Protein AF-0000000072489908 (afdb_homodimer)

Nearest PDB structures (foldseek):
  7lt3-assembly1_H  TM=3.352E-01  e=6.820E+00  Homo sapiens
  7ojf-assembly1_D  TM=2.343E-01  e=4.178E+00  Escherichia coli BW25113
  7ojf-assembly1_D  TM=2.342E-01  e=4.650E+00  Escherichia coli BW25113

Radius of gyration: 15.72 Å; Cα contacts (8 Å, |Δi|>4): 303; chains: 2; bounding box: 32×44×35 Å

Sequence (170 aa):
MEVRIESMICLWDDKIPVMFLEFVNLLTLATSEEQLRRSVKDFAEKHELDRFFLYGFGSHHFYLHQRYTSDPEMVMRNRVLSVHFMEVRIESMICLWDDKIPVMFLEFVNLLTLATSEEQLRRSVKDFAEKHELDRFFLYGFGSHHFYLHQRYTSDPEMVMRNRVLSVHF

Organism: NCBI:txid1796646

Foldseek 3Di:
DDKFFDDDDDPPDVLCPVLVVVLNVCCVPDDDPVSNVVSNVVSCVVPVVLLFWDWDDDPFKIWIWTADNVDSVHTDPDIGIMGGD/DDKDFDDDDDPPDVLCPVLVVVLNVCCVPDDDPVSNVVSNVVSCVVPVVLLFWDWDDDPFKIWIWTADNVDSVHTDPDIGIMGGD

pLDDT: mean 96.62, std 2.75, range [83.94, 98.88]

Secondary structure (DSSP, 8-state):
-PEEE-SPPP--STTHHHHHHHHHHHHHH--SHHHHHHHHHHHHHHHTGGGTEEEEE-SSEEEEEEEPSS-TT-EEEEEEEEEE-/-PEEE-SPPP--STTHHHHHHHHHHHHHH--SHHHHHHHHHHHHHHHTGGGTEEEEE-SSEEEEEEEPSS-TT-EEEEEEEEEE-

Structure (mmCIF, N/CA/C/O backbone):
data_AF-0000000072489908-model_v1
#
loop_
_entity.id
_entity.type
_entity.pdbx_description
1 polymer 'Uncharacterized protein'
#
loop_
_atom_site.group_PDB
_atom_site.id
_atom_site.type_symbol
_atom_site.label_atom_id
_atom_site.label_alt_id
_atom_site.label_comp_id
_atom_site.label_asym_id
_atom_site.label_entity_id
_atom_site.label_seq_id
_atom_site.pdbx_PDB_ins_code
_atom_site.Cartn_x
_atom_site.Cartn_y
_atom_site.Cartn_z
_atom_site.occupancy
_atom_site.B_iso_or_equiv
_atom_site.auth_seq_id
_atom_site.auth_comp_id
_atom_site.auth_asym_id
_atom_site.auth_atom_id
_atom_site.pdbx_PDB_model_num
ATOM 1 N N . MET A 1 1 ? -11.391 -2.045 -6.602 1 83.94 1 MET A N 1
ATOM 2 C CA . MET A 1 1 ? -11.234 -2.852 -5.395 1 83.94 1 MET A CA 1
ATOM 3 C C . MET A 1 1 ? -10.18 -2.254 -4.469 1 83.94 1 MET A C 1
ATOM 5 O O . MET A 1 1 ? -9.203 -1.663 -4.938 1 83.94 1 MET A O 1
ATOM 9 N N . GLU A 1 2 ? -10.477 -2.246 -3.18 1 88.62 2 GLU A N 1
ATOM 10 C CA . GLU A 1 2 ? -9.531 -1.651 -2.234 1 88.62 2 GLU A CA 1
ATOM 11 C C . GLU A 1 2 ? -8.5 -2.672 -1.771 1 88.62 2 GLU A C 1
ATOM 13 O O . GLU A 1 2 ? -8.82 -3.846 -1.577 1 88.62 2 GLU A O 1
ATOM 18 N N . VAL A 1 3 ? -7.305 -2.184 -1.847 1 97.75 3 VAL A N 1
ATOM 19 C CA . VAL A 1 3 ? -6.195 -2.99 -1.347 1 97.75 3 VAL A CA 1
ATOM 20 C C . VAL A 1 3 ? -5.977 -2.703 0.138 1 97.75 3 VAL A C 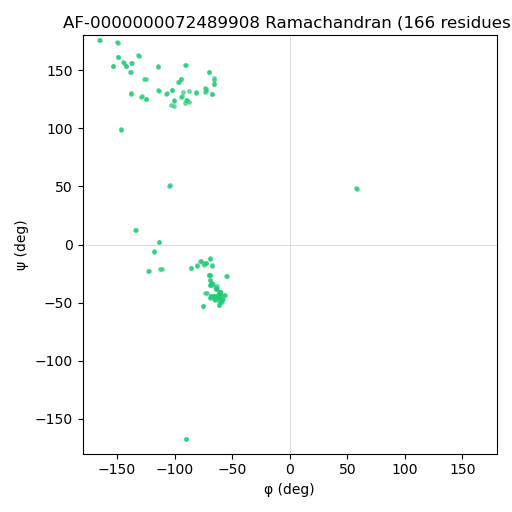1
ATOM 22 O O . VAL A 1 3 ? -5.828 -1.548 0.538 1 97.75 3 VAL A O 1
ATOM 25 N N . ARG A 1 4 ? -6.02 -3.756 0.951 1 98 4 ARG A N 1
ATOM 26 C CA . ARG A 1 4 ? -5.773 -3.617 2.383 1 98 4 ARG A CA 1
ATOM 27 C C . ARG A 1 4 ? -4.355 -4.047 2.738 1 98 4 ARG A C 1
ATOM 29 O O . ARG A 1 4 ? -3.975 -5.199 2.512 1 98 4 ARG A O 1
ATOM 36 N N . ILE A 1 5 ? -3.617 -3.125 3.266 1 98.44 5 ILE A N 1
ATOM 37 C CA . ILE A 1 5 ? -2.303 -3.465 3.801 1 98.44 5 ILE A CA 1
ATOM 38 C C . ILE A 1 5 ? -2.432 -3.854 5.273 1 98.44 5 ILE A C 1
ATOM 40 O O . ILE A 1 5 ? -2.904 -3.061 6.094 1 98.44 5 ILE A O 1
ATOM 44 N N . GLU A 1 6 ? -1.976 -5.016 5.605 1 97.38 6 GLU A N 1
ATOM 45 C CA . GLU A 1 6 ? -2.332 -5.605 6.895 1 97.38 6 GLU A CA 1
ATOM 46 C C . GLU A 1 6 ? -1.115 -5.703 7.812 1 97.38 6 GLU A C 1
ATOM 48 O O . GLU A 1 6 ? -1.259 -5.875 9.023 1 97.38 6 GLU A O 1
ATOM 53 N N . SER A 1 7 ? 0.083 -5.672 7.246 1 97.06 7 SER A N 1
ATOM 54 C CA . SER A 1 7 ? 1.331 -5.68 8 1 97.06 7 SER A CA 1
ATOM 55 C C . SER A 1 7 ? 2.436 -4.938 7.258 1 97.06 7 SER A C 1
ATOM 57 O O . SER A 1 7 ? 2.242 -4.508 6.117 1 97.06 7 SER A O 1
ATOM 59 N N . MET A 1 8 ? 3.512 -4.789 7.871 1 97.19 8 MET A N 1
ATOM 60 C CA . MET A 1 8 ? 4.625 -4.043 7.297 1 97.19 8 MET A CA 1
ATOM 61 C C . MET A 1 8 ? 5.242 -4.805 6.125 1 97.19 8 MET A C 1
ATOM 63 O O . MET A 1 8 ? 5.227 -6.035 6.102 1 97.19 8 MET A O 1
ATOM 67 N N . ILE A 1 9 ? 5.746 -4.098 5.191 1 97.88 9 ILE A N 1
ATOM 68 C CA . ILE A 1 9 ? 6.512 -4.629 4.07 1 97.88 9 ILE A CA 1
ATOM 69 C C . ILE A 1 9 ? 8.008 -4.43 4.328 1 97.88 9 ILE A C 1
ATOM 71 O O . ILE A 1 9 ? 8.453 -3.309 4.582 1 97.88 9 ILE A O 1
ATOM 75 N N . CYS A 1 10 ? 8.773 -5.465 4.305 1 97.75 10 CYS A N 1
ATOM 76 C CA . CYS A 1 10 ? 10.219 -5.371 4.496 1 97.75 10 CYS A CA 1
ATOM 77 C C . CYS A 1 10 ? 10.914 -4.977 3.199 1 97.75 10 CYS A C 1
ATOM 79 O O . CYS A 1 10 ? 10.656 -5.566 2.148 1 97.75 10 CYS A O 1
ATOM 81 N N . LEU A 1 11 ? 11.766 -4.02 3.293 1 97.62 11 LEU A N 1
ATOM 82 C CA . LEU A 1 11 ? 12.445 -3.48 2.119 1 97.62 11 LEU A CA 1
ATOM 83 C C . LEU A 1 11 ? 13.891 -3.967 2.055 1 97.62 11 LEU A C 1
ATOM 85 O O . LEU A 1 11 ? 14.805 -3.176 1.824 1 97.62 11 LEU A O 1
ATOM 89 N N . TRP A 1 12 ? 14.141 -5.191 2.164 1 96.06 12 TRP A N 1
ATOM 90 C CA . TRP A 1 12 ? 15.469 -5.789 2.264 1 96.06 12 TRP A CA 1
ATOM 91 C C . TRP A 1 12 ? 16.172 -5.781 0.911 1 96.06 12 TRP A C 1
ATOM 93 O O . TRP A 1 12 ? 17.391 -5.988 0.834 1 96.06 12 TRP A O 1
ATOM 103 N N . ASP A 1 13 ? 15.477 -5.609 -0.191 1 96.38 13 ASP A N 1
ATOM 104 C CA . ASP A 1 13 ? 16.016 -5.555 -1.545 1 96.38 13 ASP A CA 1
ATOM 105 C C . ASP A 1 13 ? 15.594 -4.27 -2.254 1 96.38 13 ASP A C 1
ATOM 107 O O . ASP A 1 13 ? 14.445 -3.846 -2.145 1 96.38 13 ASP A O 1
ATOM 111 N N . ASP A 1 14 ? 16.484 -3.717 -3.033 1 95.38 14 ASP A N 1
ATOM 112 C CA . ASP A 1 14 ? 16.266 -2.422 -3.67 1 95.38 14 ASP A CA 1
ATOM 113 C C . ASP A 1 14 ? 15.156 -2.506 -4.715 1 95.38 14 ASP A C 1
ATOM 115 O O . ASP A 1 14 ? 14.602 -1.482 -5.117 1 95.38 14 ASP A O 1
ATOM 119 N N . LYS A 1 15 ? 14.828 -3.697 -5.168 1 96 15 LYS A N 1
ATOM 120 C CA . LYS A 1 15 ? 13.82 -3.889 -6.207 1 96 15 LYS A CA 1
ATOM 121 C C . LYS A 1 15 ? 12.406 -3.822 -5.621 1 96 15 LYS A C 1
ATOM 123 O O . LYS A 1 15 ? 11.438 -3.582 -6.348 1 96 15 LYS A O 1
ATOM 128 N N . ILE A 1 16 ? 12.211 -3.967 -4.391 1 98 16 ILE A N 1
ATOM 129 C CA . ILE A 1 16 ? 10.914 -4.207 -3.77 1 98 16 ILE A CA 1
ATOM 130 C C . ILE A 1 16 ? 10.07 -2.932 -3.811 1 98 16 ILE A C 1
ATOM 132 O O . ILE A 1 16 ? 8.898 -2.965 -4.188 1 98 16 ILE A O 1
ATOM 136 N N . PRO A 1 17 ? 10.641 -1.767 -3.547 1 98.44 17 PRO A N 1
ATOM 137 C CA . PRO A 1 17 ? 9.758 -0.605 -3.438 1 98.44 17 PRO A CA 1
ATOM 138 C C . PRO A 1 17 ? 9 -0.32 -4.73 1 98.44 17 PRO A C 1
ATOM 140 O O . PRO A 1 17 ? 7.766 -0.245 -4.727 1 98.44 17 PRO A O 1
ATOM 143 N N . VAL A 1 18 ? 9.711 -0.234 -5.801 1 98.31 18 VAL A N 1
ATOM 144 C CA . VAL A 1 18 ? 9.062 0.096 -7.066 1 98.31 18 VAL A CA 1
ATOM 145 C C . VAL A 1 18 ? 8.18 -1.066 -7.516 1 98.31 18 VAL A C 1
ATOM 147 O O . VAL A 1 18 ? 7.02 -0.87 -7.875 1 98.31 18 VAL A O 1
ATOM 150 N N . MET A 1 19 ? 8.664 -2.26 -7.445 1 98.38 19 MET A N 1
ATOM 151 C CA . MET A 1 19 ? 7.902 -3.428 -7.879 1 98.38 19 MET A CA 1
ATOM 152 C C . MET A 1 19 ? 6.613 -3.566 -7.082 1 98.38 19 MET A C 1
ATOM 154 O O . MET A 1 19 ? 5.547 -3.818 -7.652 1 98.38 19 MET A O 1
ATOM 158 N N . PHE A 1 20 ? 6.73 -3.4 -5.777 1 98.81 20 PHE A N 1
ATOM 159 C CA . PHE A 1 20 ? 5.562 -3.553 -4.918 1 98.81 20 PHE A CA 1
ATOM 160 C C . PHE A 1 20 ? 4.508 -2.504 -5.242 1 98.81 20 PHE A C 1
ATOM 162 O O . PHE A 1 20 ? 3.32 -2.82 -5.348 1 98.81 20 PHE A O 1
ATOM 169 N N . LEU A 1 21 ? 4.895 -1.276 -5.395 1 98.69 21 LEU A N 1
ATOM 170 C CA . LEU A 1 21 ? 3.92 -0.217 -5.641 1 98.69 21 LEU A CA 1
ATOM 171 C C . LEU A 1 21 ? 3.291 -0.369 -7.023 1 98.69 21 LEU A C 1
ATOM 173 O O . LEU A 1 21 ? 2.109 -0.071 -7.207 1 98.69 21 LEU A O 1
ATOM 177 N N . GLU A 1 22 ? 4.043 -0.834 -7.988 1 98.5 22 GLU A N 1
ATOM 178 C CA . GLU A 1 22 ? 3.449 -1.142 -9.281 1 98.5 22 GLU A CA 1
ATOM 179 C C . GLU A 1 22 ? 2.43 -2.271 -9.172 1 98.5 22 GLU A C 1
ATOM 181 O O . GLU A 1 22 ? 1.391 -2.246 -9.828 1 98.5 22 GLU A O 1
ATOM 186 N N . PHE A 1 23 ? 2.779 -3.189 -8.336 1 98.88 23 PHE A N 1
ATOM 187 C CA . PHE A 1 23 ? 1.864 -4.305 -8.117 1 98.88 23 PHE A CA 1
ATOM 188 C C . PHE A 1 23 ? 0.588 -3.826 -7.434 1 98.88 23 PHE A C 1
ATOM 190 O O . PHE A 1 23 ? -0.515 -4.199 -7.84 1 98.88 23 PHE A O 1
ATOM 197 N N . VAL A 1 24 ? 0.744 -3.018 -6.453 1 98.69 24 VAL A N 1
ATOM 198 C CA . VAL A 1 24 ? -0.408 -2.455 -5.758 1 98.69 24 VAL A CA 1
ATOM 199 C C . VAL A 1 24 ? -1.259 -1.648 -6.734 1 98.69 24 VAL A C 1
ATOM 201 O O . VAL A 1 24 ? -2.49 -1.73 -6.711 1 98.69 24 VAL A O 1
ATOM 204 N N . ASN A 1 25 ? -0.636 -0.898 -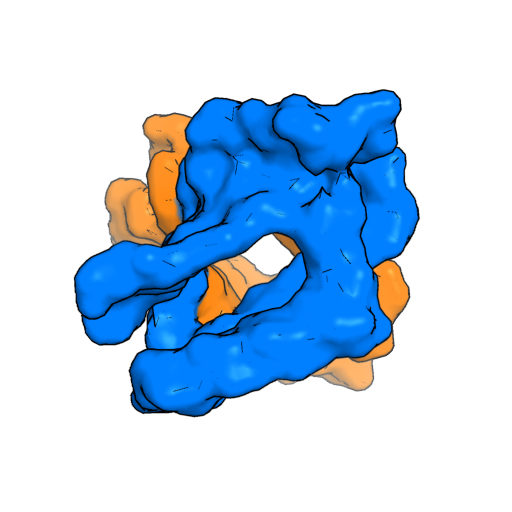7.602 1 98.19 25 ASN A N 1
ATOM 205 C CA . ASN A 1 25 ? -1.371 -0.144 -8.609 1 98.19 25 ASN A CA 1
ATOM 206 C C . ASN A 1 25 ? -2.184 -1.064 -9.523 1 98.19 25 ASN A C 1
ATOM 208 O O . ASN A 1 25 ? -3.33 -0.759 -9.852 1 98.19 25 ASN A O 1
ATOM 212 N N . LEU A 1 26 ? -1.561 -2.117 -9.867 1 98.12 26 LEU A N 1
ATOM 213 C CA . LEU A 1 26 ? -2.252 -3.102 -10.695 1 98.12 26 LEU A CA 1
ATOM 214 C C . LEU A 1 26 ? -3.479 -3.65 -9.977 1 98.12 26 LEU A C 1
ATOM 216 O O . LEU A 1 26 ? -4.547 -3.781 -10.57 1 98.12 26 LEU A O 1
ATOM 220 N N . LEU A 1 27 ? -3.322 -3.986 -8.688 1 98.31 27 LEU A N 1
ATOM 221 C CA . LEU A 1 27 ? -4.426 -4.504 -7.891 1 98.31 27 LEU A CA 1
ATOM 222 C C . LEU A 1 27 ? -5.559 -3.488 -7.805 1 98.31 27 LEU A C 1
ATOM 224 O O . LEU A 1 27 ? -6.734 -3.852 -7.906 1 98.31 27 LEU A O 1
ATOM 228 N N . THR A 1 28 ? -5.215 -2.256 -7.652 1 96.88 28 THR A N 1
ATOM 229 C CA . THR A 1 28 ? -6.199 -1.191 -7.48 1 96.88 28 THR A CA 1
ATOM 230 C C . THR A 1 28 ? -6.957 -0.943 -8.781 1 96.88 28 THR A C 1
ATOM 232 O O . THR A 1 28 ? -8.109 -0.5 -8.758 1 96.88 28 THR A O 1
ATOM 235 N N . LEU A 1 29 ? -6.383 -1.227 -9.883 1 95.44 29 LEU A N 1
ATOM 236 C CA . LEU A 1 29 ? -6.977 -0.938 -11.188 1 95.44 29 LEU A CA 1
ATOM 237 C C . LEU A 1 29 ? -7.914 -2.062 -11.617 1 95.44 29 LEU A C 1
ATOM 239 O O . LEU A 1 29 ? -8.727 -1.882 -12.531 1 95.44 29 LEU A O 1
ATOM 243 N N . ALA A 1 30 ? -7.711 -3.197 -11.008 1 95.5 30 ALA A N 1
ATOM 244 C CA . ALA A 1 30 ? -8.562 -4.328 -11.367 1 95.5 30 ALA A CA 1
ATOM 245 C C . ALA A 1 30 ? -10.016 -4.07 -10.969 1 95.5 30 ALA A C 1
ATOM 247 O O . ALA A 1 30 ? -10.281 -3.588 -9.859 1 95.5 30 ALA A O 1
ATOM 248 N N . THR A 1 31 ? -10.961 -4.438 -11.852 1 93.88 31 THR A N 1
ATOM 249 C CA . THR A 1 31 ? -12.367 -4.152 -11.602 1 93.88 31 THR A CA 1
ATOM 250 C C . THR A 1 31 ? -13.172 -5.445 -11.492 1 93.88 31 THR A C 1
ATOM 252 O O . THR A 1 31 ? -14.375 -5.418 -11.211 1 93.88 31 THR A O 1
ATOM 255 N N . SER A 1 32 ? -12.586 -6.586 -11.75 1 95.62 32 SER A N 1
ATOM 256 C CA . SER A 1 32 ? -13.211 -7.902 -11.633 1 95.62 32 SER A CA 1
ATOM 257 C C . SER A 1 32 ? -12.211 -8.945 -11.156 1 95.62 32 SER A C 1
ATOM 259 O O . SER A 1 32 ? -10.992 -8.758 -11.281 1 95.62 32 SER A O 1
ATOM 261 N N . GLU A 1 33 ? -12.742 -9.977 -10.594 1 96.75 33 GLU A N 1
ATOM 262 C CA . GLU A 1 33 ? -11.906 -11.086 -10.156 1 96.75 33 GLU A CA 1
ATOM 263 C C . GLU A 1 33 ? -11.086 -11.648 -11.32 1 96.75 33 GLU A C 1
ATOM 265 O O . GLU A 1 33 ? -9.898 -11.93 -11.164 1 96.75 33 GLU A O 1
ATOM 270 N N . GLU A 1 34 ? -11.734 -11.797 -12.477 1 96.88 34 GLU A N 1
ATOM 271 C CA . GLU A 1 34 ? -11.062 -12.352 -13.641 1 96.88 34 GLU A CA 1
ATOM 272 C C . GLU A 1 34 ? -9.883 -11.477 -14.07 1 96.88 34 GLU A C 1
ATOM 274 O O . GLU A 1 34 ? -8.789 -11.977 -14.312 1 96.88 34 GLU A O 1
ATOM 279 N N . GLN A 1 35 ? -10.102 -10.219 -14.18 1 97.31 35 GLN A N 1
ATOM 280 C CA . GLN A 1 35 ? -9.031 -9.289 -14.531 1 97.31 35 GLN A CA 1
ATOM 281 C C . GLN A 1 35 ? -7.91 -9.32 -13.492 1 97.31 35 GLN A C 1
ATOM 283 O O . GLN A 1 35 ? -6.73 -9.273 -13.844 1 97.31 35 GLN A O 1
ATOM 288 N N . LEU A 1 36 ? -8.297 -9.391 -12.219 1 97.94 36 LEU A N 1
ATOM 289 C CA . LEU A 1 36 ? -7.316 -9.438 -11.141 1 97.94 36 LEU A CA 1
ATOM 290 C C . LEU A 1 36 ? -6.406 -10.656 -11.289 1 97.94 36 LEU A C 1
ATOM 292 O O . LEU A 1 36 ? -5.18 -10.523 -11.281 1 97.94 36 LEU A O 1
ATOM 296 N N . ARG A 1 37 ? -6.969 -11.805 -11.492 1 97.75 37 ARG A N 1
ATOM 297 C CA . ARG A 1 37 ? -6.207 -13.047 -11.594 1 97.75 37 ARG A CA 1
ATOM 298 C C . ARG A 1 37 ? -5.262 -13.008 -12.789 1 97.75 37 ARG A C 1
ATOM 300 O O . ARG A 1 37 ? -4.094 -13.391 -12.672 1 97.75 37 ARG A O 1
ATOM 307 N N . ARG A 1 38 ? -5.734 -12.539 -13.898 1 97.62 38 ARG A N 1
ATOM 308 C CA . ARG A 1 38 ? -4.918 -12.445 -15.102 1 97.62 38 ARG A CA 1
ATOM 309 C C . ARG A 1 38 ? -3.77 -11.461 -14.914 1 97.62 38 ARG A C 1
ATOM 311 O O . ARG A 1 38 ? -2.623 -11.766 -15.25 1 97.62 38 ARG A O 1
ATOM 318 N N . SER A 1 39 ? -4.086 -10.305 -14.391 1 97.75 39 SER A N 1
ATOM 319 C CA . SER A 1 39 ? -3.084 -9.25 -14.211 1 97.75 39 SER A CA 1
ATOM 320 C C . SER A 1 39 ? -2.008 -9.688 -13.219 1 97.75 39 SER A C 1
ATOM 322 O O . SER A 1 39 ? -0.824 -9.398 -13.422 1 97.75 39 SER A O 1
ATOM 324 N N . VAL A 1 40 ? -2.428 -10.414 -12.164 1 98.38 40 VAL A N 1
ATOM 325 C CA . VAL A 1 40 ? -1.471 -10.883 -11.164 1 98.38 40 VAL A CA 1
ATOM 326 C C . VAL A 1 40 ? -0.533 -11.914 -11.797 1 98.38 40 VAL A C 1
ATOM 328 O O . VAL A 1 40 ? 0.685 -11.844 -11.617 1 98.38 40 VAL A O 1
ATOM 331 N N . LYS A 1 41 ? -1.077 -12.836 -12.539 1 97.94 41 LYS A N 1
ATOM 332 C CA . LYS A 1 41 ? -0.268 -13.852 -13.203 1 97.94 41 LYS A CA 1
ATOM 333 C C . LYS A 1 41 ? 0.752 -13.211 -14.141 1 97.94 41 LYS A C 1
ATOM 335 O O . LYS A 1 41 ? 1.94 -13.539 -14.086 1 97.94 41 LYS A O 1
ATOM 340 N N . ASP A 1 42 ? 0.287 -12.258 -14.938 1 98.19 42 ASP A N 1
ATOM 341 C CA . ASP A 1 42 ? 1.159 -11.578 -15.891 1 98.19 42 ASP A CA 1
ATOM 342 C C . ASP A 1 42 ? 2.266 -10.805 -15.172 1 98.19 42 ASP A C 1
ATOM 344 O O . ASP A 1 42 ? 3.424 -10.836 -15.586 1 98.19 42 ASP A O 1
ATOM 348 N N . PHE A 1 43 ? 1.888 -10.109 -14.156 1 98.69 43 PHE A N 1
ATOM 349 C CA . PHE A 1 43 ? 2.846 -9.32 -13.391 1 98.69 43 PHE A CA 1
ATOM 350 C C . PHE A 1 43 ? 3.889 -10.227 -12.742 1 98.69 43 PHE A C 1
ATOM 352 O O . PHE A 1 43 ? 5.082 -9.914 -12.75 1 98.69 43 PHE A O 1
ATOM 359 N N . ALA A 1 44 ? 3.436 -11.328 -12.141 1 97.94 44 ALA A N 1
ATOM 360 C CA . ALA A 1 44 ? 4.332 -12.242 -11.438 1 97.94 44 ALA A CA 1
ATOM 361 C C . ALA A 1 44 ? 5.379 -12.82 -12.383 1 97.94 44 ALA A C 1
ATOM 363 O O . ALA A 1 44 ? 6.559 -12.922 -12.031 1 97.94 44 ALA A O 1
ATOM 364 N N . GLU A 1 45 ? 4.988 -13.188 -13.539 1 97.5 45 GLU A N 1
ATOM 365 C CA . GLU A 1 45 ? 5.898 -13.75 -14.531 1 97.5 45 GLU A CA 1
ATOM 366 C C . GLU A 1 45 ? 6.883 -12.695 -15.039 1 97.5 45 GLU A C 1
ATOM 368 O O . GLU A 1 45 ? 8.086 -12.953 -15.125 1 97.5 45 GLU A O 1
ATOM 373 N N . LYS A 1 46 ? 6.367 -11.539 -15.312 1 97.88 46 LYS A N 1
ATOM 374 C CA . LYS A 1 46 ? 7.164 -10.477 -15.914 1 97.88 46 LYS A CA 1
ATOM 375 C C . LYS A 1 46 ? 8.195 -9.938 -14.93 1 97.88 46 LYS A C 1
ATOM 377 O O . LYS A 1 46 ? 9.305 -9.57 -15.32 1 97.88 46 LYS A O 1
ATOM 382 N N . HIS A 1 47 ? 7.801 -9.898 -13.633 1 97.69 47 HIS A N 1
ATOM 383 C CA . HIS A 1 47 ? 8.625 -9.172 -12.68 1 97.69 47 HIS A CA 1
ATOM 384 C C . HIS A 1 47 ? 9.25 -10.117 -11.656 1 97.69 47 HIS A C 1
ATOM 386 O O . HIS A 1 47 ? 9.875 -9.672 -10.695 1 97.69 47 HIS A O 1
ATOM 392 N N . GLU A 1 48 ? 9.031 -11.398 -11.758 1 95.81 48 GLU A N 1
ATOM 393 C CA . GLU A 1 48 ? 9.539 -12.406 -10.828 1 95.81 48 GLU A CA 1
ATOM 394 C C . GLU A 1 48 ? 9.07 -12.125 -9.398 1 95.81 48 GLU A C 1
ATOM 396 O O . GLU A 1 48 ? 9.875 -12.117 -8.469 1 95.81 48 GLU A O 1
ATOM 401 N N . LEU A 1 49 ? 7.789 -11.883 -9.281 1 97.25 49 LEU A N 1
ATOM 402 C CA . LEU A 1 49 ? 7.164 -11.57 -8 1 97.25 49 LEU A CA 1
ATOM 403 C C . LEU A 1 49 ? 7.461 -12.656 -6.977 1 97.25 49 LEU A C 1
ATOM 405 O O . LEU A 1 49 ? 7.629 -12.359 -5.789 1 97.25 49 LEU A O 1
ATOM 409 N N . ASP A 1 50 ? 7.699 -13.867 -7.387 1 94.81 50 ASP A N 1
ATOM 410 C CA . ASP A 1 50 ? 7.848 -15.039 -6.523 1 94.81 50 ASP A CA 1
ATOM 411 C C . ASP A 1 50 ? 9.18 -15.008 -5.781 1 94.81 50 ASP A C 1
ATOM 413 O O . ASP A 1 50 ? 9.367 -15.75 -4.809 1 94.81 50 ASP A O 1
ATOM 417 N N . ARG A 1 51 ? 10.008 -14.234 -6.211 1 95.25 51 ARG A N 1
ATOM 418 C CA . ARG A 1 51 ? 11.289 -14.109 -5.523 1 95.25 51 ARG A CA 1
ATOM 419 C C . ARG A 1 51 ? 11.117 -13.445 -4.164 1 95.25 51 ARG A C 1
ATOM 421 O O . ARG A 1 51 ? 11.875 -13.727 -3.232 1 95.25 51 ARG A O 1
ATOM 428 N N . PHE A 1 52 ? 10.086 -12.641 -4.039 1 97.69 52 PHE A N 1
ATOM 429 C CA . PHE A 1 52 ? 9.992 -11.805 -2.85 1 97.69 52 PHE A CA 1
ATOM 430 C C . PHE A 1 52 ? 8.695 -12.055 -2.1 1 97.69 52 PHE A C 1
ATOM 432 O O . PHE A 1 52 ? 8.578 -11.727 -0.918 1 97.69 52 PHE A O 1
ATOM 439 N N . PHE A 1 53 ? 7.703 -12.594 -2.883 1 98.19 53 PHE A N 1
ATOM 440 C CA . PHE A 1 53 ? 6.375 -12.719 -2.293 1 98.19 53 PHE A CA 1
ATOM 441 C C . PHE A 1 53 ? 5.734 -14.047 -2.672 1 98.19 53 PHE A C 1
ATOM 443 O O . PHE A 1 53 ? 6.008 -14.594 -3.742 1 98.19 53 PHE A O 1
ATOM 450 N N 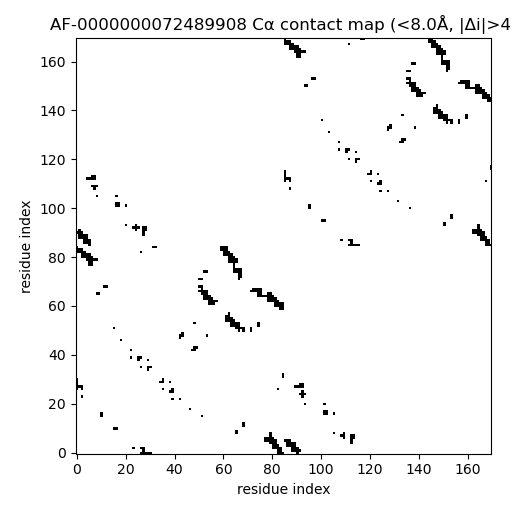. LEU A 1 54 ? 4.945 -14.508 -1.777 1 98.25 54 LEU A N 1
ATOM 451 C CA . LEU A 1 54 ? 4.004 -15.594 -2.027 1 98.25 54 LEU A CA 1
ATOM 452 C C . LEU A 1 54 ? 2.574 -15.078 -2.088 1 98.25 54 LEU A C 1
ATOM 454 O O . LEU A 1 54 ? 2.154 -14.297 -1.228 1 98.25 54 LEU A O 1
ATOM 458 N N . TYR A 1 55 ? 1.885 -15.453 -3.139 1 98.44 55 TYR A N 1
ATOM 459 C CA . TYR A 1 55 ? 0.514 -14.969 -3.258 1 98.44 55 TYR A CA 1
ATOM 460 C C . TYR A 1 55 ? -0.445 -16.109 -3.564 1 98.44 55 TYR A C 1
ATOM 462 O O . TYR A 1 55 ? -0.017 -17.203 -3.928 1 98.44 55 TYR A O 1
ATOM 470 N N . GLY A 1 56 ? -1.722 -15.805 -3.309 1 98.06 56 GLY A N 1
ATOM 471 C CA . GLY A 1 56 ? -2.756 -16.781 -3.602 1 98.06 56 GLY A CA 1
ATOM 472 C C . GLY A 1 56 ? -4.152 -16.188 -3.623 1 98.06 56 GLY A C 1
ATOM 473 O O . GLY A 1 56 ? -4.32 -14.977 -3.438 1 98.06 56 GLY A O 1
ATOM 474 N N . PHE A 1 57 ? -5.109 -17.062 -3.969 1 98 57 PHE A N 1
ATOM 475 C CA . PHE A 1 57 ? -6.516 -16.688 -4.062 1 98 57 PHE A CA 1
ATOM 476 C C . PHE A 1 57 ? -7.379 -17.594 -3.193 1 98 57 PHE A C 1
ATOM 478 O O . PHE A 1 57 ? -7.223 -18.812 -3.215 1 98 57 PHE A O 1
ATOM 485 N N . GLY A 1 58 ? -8.141 -16.984 -2.338 1 95.56 58 GLY A N 1
ATOM 486 C CA . GLY A 1 58 ? -9.242 -17.688 -1.703 1 95.56 58 GLY A CA 1
ATOM 487 C C . GLY A 1 58 ? -10.547 -17.594 -2.479 1 95.56 58 GLY A C 1
ATOM 488 O O . GLY A 1 58 ? -10.547 -17.188 -3.643 1 95.56 58 GLY A O 1
ATOM 489 N N . SER A 1 59 ? -11.609 -17.969 -1.851 1 95.5 59 SER A N 1
ATOM 490 C CA . SER A 1 59 ? -12.906 -17.938 -2.516 1 95.5 59 SER A CA 1
ATOM 491 C C . SER A 1 59 ? -13.32 -16.516 -2.865 1 95.5 59 SER A C 1
ATOM 493 O O . SER A 1 59 ? -13.891 -16.266 -3.928 1 95.5 59 SER A O 1
ATOM 495 N N . HIS A 1 60 ? -12.992 -15.562 -1.996 1 95.44 60 HIS A N 1
ATOM 496 C CA . HIS A 1 60 ? -13.492 -14.211 -2.215 1 95.44 60 HIS A CA 1
ATOM 497 C C . HIS A 1 60 ? -12.383 -13.18 -2.043 1 95.44 60 HIS A C 1
ATOM 499 O O . HIS A 1 60 ? -12.664 -11.992 -1.866 1 95.44 60 HIS A O 1
ATOM 505 N N . HIS A 1 61 ? -11.133 -13.648 -1.994 1 96.94 61 HIS A N 1
ATOM 506 C CA . HIS A 1 61 ? -10.094 -12.648 -1.762 1 96.94 61 HIS A CA 1
ATOM 507 C C . HIS A 1 61 ? -8.758 -13.094 -2.348 1 96.94 61 HIS A C 1
ATOM 509 O O . HIS A 1 61 ? -8.555 -14.289 -2.594 1 96.94 61 HIS A O 1
ATOM 515 N N . PHE A 1 62 ? -7.902 -12.141 -2.697 1 98.56 62 PHE A N 1
ATOM 516 C CA . PHE A 1 62 ? -6.48 -12.258 -2.984 1 98.56 62 PHE A CA 1
ATOM 517 C C . PHE A 1 62 ? -5.648 -11.953 -1.746 1 98.56 62 PHE A C 1
ATOM 519 O O . PHE A 1 62 ? -5.992 -11.055 -0.968 1 98.56 62 PHE A O 1
ATOM 526 N N . TYR A 1 63 ? -4.488 -12.727 -1.548 1 98.56 63 TYR A N 1
ATOM 527 C CA . TYR A 1 63 ? -3.607 -12.438 -0.422 1 98.56 63 TYR A CA 1
ATOM 528 C C . TYR A 1 63 ? -2.145 -12.508 -0.843 1 98.56 63 TYR A C 1
ATOM 530 O O . TYR A 1 63 ? -1.805 -13.18 -1.82 1 98.56 63 TYR A O 1
ATOM 538 N N . LEU A 1 64 ? -1.286 -11.828 -0.126 1 98.75 64 LEU A N 1
ATOM 539 C CA . LEU A 1 64 ? 0.145 -11.734 -0.393 1 98.75 64 LEU A CA 1
ATOM 540 C C . LEU A 1 64 ? 0.946 -11.836 0.901 1 98.75 64 LEU A C 1
ATOM 542 O O . LEU A 1 64 ? 0.635 -11.156 1.885 1 98.75 64 LEU A O 1
ATOM 546 N N . HIS A 1 65 ? 1.958 -12.688 0.974 1 98.62 65 HIS A N 1
ATOM 547 C CA . HIS A 1 65 ? 2.953 -12.805 2.035 1 98.62 65 HIS A CA 1
ATOM 548 C C . HIS A 1 65 ? 4.344 -12.453 1.525 1 98.62 65 HIS A C 1
ATOM 550 O O . HIS A 1 65 ? 4.617 -12.555 0.328 1 98.62 65 HIS A O 1
ATOM 556 N N . GLN A 1 66 ? 5.133 -12.039 2.352 1 98.38 66 GLN A N 1
ATOM 557 C CA . GLN A 1 66 ? 6.492 -11.711 1.941 1 98.38 66 GLN A CA 1
ATOM 558 C C . GLN A 1 66 ? 7.449 -12.867 2.232 1 98.38 66 GLN A C 1
ATOM 560 O O . GLN A 1 66 ? 7.379 -13.484 3.297 1 98.38 66 GLN A O 1
ATOM 565 N N . ARG A 1 67 ? 8.328 -13.117 1.353 1 97.62 67 ARG A N 1
ATOM 566 C CA . ARG A 1 67 ? 9.391 -14.094 1.537 1 97.62 67 ARG A CA 1
ATOM 567 C C . ARG A 1 67 ? 10.633 -13.445 2.137 1 97.62 67 ARG A C 1
ATOM 569 O O . ARG A 1 67 ? 10.883 -12.258 1.931 1 97.62 67 ARG A O 1
ATOM 576 N N . TYR A 1 68 ? 11.414 -14.328 2.83 1 95.38 68 TYR A N 1
ATOM 577 C CA . TYR A 1 68 ? 12.727 -13.875 3.256 1 95.38 68 TYR A CA 1
ATOM 578 C C . TYR A 1 68 ? 13.688 -13.789 2.072 1 95.38 68 TYR A C 1
ATOM 580 O O . TYR A 1 68 ? 13.727 -14.695 1.234 1 95.38 68 TYR A O 1
ATOM 588 N N . THR A 1 69 ? 14.328 -12.703 2.006 1 89.69 69 THR A N 1
ATOM 589 C CA . THR A 1 69 ? 15.266 -12.547 0.896 1 89.69 69 THR A CA 1
ATOM 590 C C . THR A 1 69 ? 16.422 -13.523 1.031 1 89.69 69 THR A C 1
ATOM 592 O O . THR A 1 69 ? 17 -13.961 0.03 1 89.69 69 THR A O 1
ATOM 595 N N . SER A 1 70 ? 16.891 -13.859 2.293 1 88.81 70 SER A N 1
ATOM 596 C CA . SER A 1 70 ? 18 -14.773 2.549 1 88.81 70 SER A CA 1
ATOM 597 C C . SER A 1 70 ? 17.625 -16.203 2.189 1 88.81 70 SER A C 1
ATOM 599 O O . SER A 1 70 ? 18.484 -17 1.798 1 88.81 70 SER A O 1
ATOM 601 N N . ASP A 1 71 ? 16.328 -16.562 2.326 1 91.88 71 ASP A N 1
ATOM 602 C CA . ASP A 1 71 ? 15.805 -17.875 1.981 1 91.88 71 ASP A CA 1
ATOM 603 C C . ASP A 1 71 ? 14.375 -17.766 1.455 1 91.88 71 ASP A C 1
ATOM 605 O O . ASP A 1 71 ? 13.414 -17.781 2.232 1 91.88 71 ASP A O 1
ATOM 609 N N . PRO A 1 72 ? 14.211 -17.781 0.183 1 86.12 72 PRO A N 1
ATOM 610 C CA . PRO A 1 72 ? 12.898 -17.531 -0.416 1 86.12 72 PRO A CA 1
ATOM 611 C C . PRO A 1 72 ? 11.898 -18.656 -0.148 1 86.12 72 PRO A C 1
ATOM 613 O O . PRO A 1 72 ? 10.695 -18.484 -0.387 1 86.12 72 PRO A O 1
ATOM 616 N N . GLU A 1 73 ? 12.328 -19.734 0.332 1 92.5 73 GLU A N 1
ATOM 617 C CA . GLU A 1 73 ? 11.398 -20.797 0.704 1 92.5 73 GLU A CA 1
ATOM 618 C C . GLU A 1 73 ? 10.719 -20.5 2.037 1 92.5 73 GLU A C 1
ATOM 620 O O . GLU A 1 73 ? 9.719 -21.125 2.387 1 92.5 73 GLU A O 1
ATOM 625 N N . MET A 1 74 ? 11.266 -19.562 2.732 1 95.19 74 MET A N 1
ATOM 626 C CA . MET A 1 74 ? 10.688 -19.141 4.004 1 95.19 74 MET A CA 1
ATOM 627 C C . MET A 1 74 ? 9.758 -17.938 3.809 1 95.19 74 MET A C 1
ATOM 629 O O . MET A 1 74 ? 10.133 -16.953 3.191 1 95.19 74 MET A O 1
ATOM 633 N N . VAL A 1 75 ? 8.562 -18.094 4.293 1 97.25 75 VAL A N 1
ATOM 634 C CA . VAL A 1 75 ? 7.504 -17.094 4.129 1 97.25 75 VAL A CA 1
ATOM 635 C C . VAL A 1 75 ? 7.145 -16.484 5.484 1 97.25 75 VAL A C 1
ATOM 637 O O . VAL A 1 75 ? 6.984 -17.219 6.469 1 97.25 75 VAL A O 1
ATOM 640 N N . MET A 1 76 ? 7.078 -15.234 5.504 1 96.75 76 MET A N 1
ATOM 641 C CA . MET A 1 76 ? 6.668 -14.562 6.73 1 96.75 76 MET A CA 1
ATOM 642 C C . MET A 1 76 ? 5.215 -14.891 7.07 1 96.75 76 MET A C 1
ATOM 644 O O . MET A 1 76 ? 4.371 -14.984 6.176 1 96.75 76 MET A O 1
ATOM 648 N N . ARG A 1 77 ? 4.957 -15.023 8.312 1 96.19 77 ARG A N 1
ATOM 649 C CA . ARG A 1 77 ? 3.668 -15.5 8.805 1 96.19 77 ARG A CA 1
ATOM 650 C C . ARG A 1 77 ? 2.564 -14.492 8.516 1 96.19 77 ARG A C 1
ATOM 652 O O . ARG A 1 77 ? 1.461 -14.867 8.109 1 96.19 77 ARG A O 1
ATOM 659 N N . ASN A 1 78 ? 2.83 -13.188 8.758 1 95.94 78 ASN A N 1
ATOM 660 C CA . ASN A 1 78 ? 1.796 -12.164 8.602 1 95.94 78 ASN A CA 1
ATOM 661 C C . ASN A 1 78 ? 1.499 -11.891 7.129 1 95.94 78 ASN A C 1
ATOM 663 O O . ASN A 1 78 ? 2.418 -11.766 6.32 1 95.94 78 ASN A O 1
ATOM 667 N N . ARG A 1 79 ? 0.21 -11.836 6.871 1 97.06 79 ARG A N 1
ATOM 668 C CA . ARG A 1 79 ? -0.229 -11.398 5.547 1 97.06 79 ARG A CA 1
ATOM 669 C C . ARG A 1 79 ? 0.098 -9.93 5.32 1 97.06 79 ARG A C 1
ATOM 671 O O . ARG A 1 79 ? -0.16 -9.086 6.188 1 97.06 79 ARG A O 1
ATOM 678 N N . VAL A 1 80 ? 0.755 -9.664 4.145 1 98.06 80 VAL A N 1
ATOM 679 C CA . VAL A 1 80 ? 1.124 -8.289 3.836 1 98.06 80 VAL A CA 1
ATOM 680 C C . VAL A 1 80 ? -0.113 -7.512 3.389 1 98.06 80 VAL A C 1
ATOM 682 O O . VAL A 1 80 ? -0.37 -6.406 3.879 1 98.06 80 VAL A O 1
ATOM 685 N N . LEU A 1 81 ? -0.84 -8.055 2.396 1 98.38 81 LEU A N 1
ATOM 686 C CA . LEU A 1 81 ? -2.01 -7.344 1.889 1 98.38 81 LEU A CA 1
ATOM 687 C C . LEU A 1 81 ? -3.066 -8.32 1.392 1 98.38 81 LEU A C 1
ATOM 689 O O . LEU A 1 81 ? -2.775 -9.5 1.182 1 98.38 81 LEU A O 1
ATOM 693 N N . SER A 1 82 ? -4.277 -7.816 1.274 1 98.06 82 SER A N 1
ATOM 694 C CA . SER A 1 82 ? -5.391 -8.57 0.708 1 98.06 82 SER A CA 1
ATOM 695 C C . SER A 1 82 ? -6.285 -7.68 -0.147 1 98.06 82 SER A C 1
ATOM 697 O O . SER A 1 82 ? -6.27 -6.453 -0.002 1 98.06 82 SER A O 1
ATOM 699 N N . VAL A 1 83 ? -6.941 -8.305 -1.093 1 97.94 83 VAL A N 1
ATOM 700 C CA . VAL A 1 83 ? -7.973 -7.695 -1.926 1 97.94 83 VAL A CA 1
ATOM 701 C C . VAL A 1 83 ? -9.234 -8.562 -1.906 1 97.94 83 VAL A C 1
ATOM 703 O O . VAL A 1 83 ? -9.172 -9.766 -2.174 1 97.94 83 VAL A O 1
ATOM 706 N N . HIS A 1 84 ? -10.344 -7.961 -1.61 1 96.38 84 HIS A N 1
ATOM 707 C CA . HIS A 1 84 ? -11.578 -8.734 -1.562 1 96.38 84 HIS A CA 1
ATOM 708 C C . HIS A 1 84 ? -12.422 -8.508 -2.814 1 96.38 84 HIS A C 1
ATOM 710 O O . HIS A 1 84 ? -12.586 -7.371 -3.258 1 96.38 84 HIS A O 1
ATOM 716 N N . PHE A 1 85 ? -12.93 -9.594 -3.43 1 94.31 85 PHE A N 1
ATOM 717 C CA . PHE A 1 85 ? -13.805 -9.523 -4.598 1 94.31 85 PHE A CA 1
ATOM 718 C C . PHE A 1 85 ? -15.023 -10.414 -4.418 1 94.31 85 PHE A C 1
ATOM 720 O O . PHE A 1 85 ? -15 -11.352 -3.617 1 94.31 85 PHE A O 1
ATOM 727 N N . MET B 1 1 ? -4.371 -1.304 12.93 1 84.12 1 MET B N 1
ATOM 728 C CA . MET B 1 1 ? -5.227 -0.583 11.992 1 84.12 1 MET B CA 1
ATOM 729 C C . MET B 1 1 ? -4.859 -0.921 10.555 1 84.12 1 MET B C 1
ATOM 731 O O . MET B 1 1 ? -3.691 -1.17 10.25 1 84.12 1 MET B O 1
ATOM 735 N N . GLU B 1 2 ? -5.844 -1.105 9.719 1 87.06 2 GLU B N 1
ATOM 736 C CA . GLU B 1 2 ? -5.586 -1.497 8.336 1 87.06 2 GLU B CA 1
ATOM 737 C C . GLU B 1 2 ? -5.488 -0.276 7.426 1 87.06 2 GLU B C 1
ATOM 739 O O . GLU B 1 2 ? -6.246 0.685 7.586 1 87.06 2 GLU B O 1
ATOM 744 N N . VAL B 1 3 ? -4.449 -0.317 6.688 1 97.69 3 VAL B N 1
ATOM 745 C CA . VAL B 1 3 ? -4.262 0.716 5.672 1 97.69 3 VAL B CA 1
ATOM 746 C C . VAL B 1 3 ? -4.965 0.306 4.383 1 97.69 3 VAL B C 1
ATOM 748 O O . VAL B 1 3 ? -4.719 -0.778 3.85 1 97.69 3 VAL B O 1
ATOM 751 N N . ARG B 1 4 ? -5.883 1.155 3.91 1 98.06 4 ARG B N 1
ATOM 752 C CA . ARG B 1 4 ? -6.594 0.896 2.662 1 98.06 4 ARG B CA 1
ATOM 753 C C . ARG B 1 4 ? -6.043 1.755 1.528 1 98.06 4 ARG B C 1
ATOM 755 O O . ARG B 1 4 ? -6.047 2.984 1.616 1 98.06 4 ARG B O 1
ATOM 762 N N . ILE B 1 5 ? -5.574 1.102 0.532 1 98.44 5 ILE B N 1
ATOM 763 C CA . ILE B 1 5 ? -5.184 1.811 -0.682 1 98.44 5 ILE B CA 1
ATOM 764 C C . ILE B 1 5 ? -6.367 1.882 -1.642 1 98.44 5 ILE B C 1
ATOM 766 O O . ILE B 1 5 ? -6.898 0.85 -2.061 1 98.44 5 ILE B O 1
ATOM 770 N N . GLU B 1 6 ? -6.754 3.066 -2.01 1 97.62 6 GLU B N 1
ATOM 771 C CA . GLU B 1 6 ? -8.055 3.275 -2.643 1 97.62 6 GLU B CA 1
ATOM 772 C C . GLU B 1 6 ? -7.898 3.66 -4.109 1 97.62 6 GLU B C 1
ATOM 774 O O . GLU B 1 6 ? -8.852 3.58 -4.883 1 97.62 6 GLU B O 1
ATOM 779 N N . SER B 1 7 ? -6.734 4.156 -4.5 1 97.31 7 SER B N 1
ATOM 780 C CA . SER B 1 7 ? -6.418 4.504 -5.879 1 97.31 7 SER B CA 1
ATOM 781 C C . SER B 1 7 ? -4.934 4.328 -6.172 1 97.31 7 SER B C 1
ATOM 783 O O . SER B 1 7 ? -4.148 4.035 -5.266 1 97.31 7 SER B O 1
ATOM 785 N N . MET B 1 8 ? -4.586 4.484 -7.352 1 97.38 8 MET B N 1
ATOM 786 C CA . MET B 1 8 ? -3.201 4.285 -7.777 1 97.38 8 MET B CA 1
ATOM 787 C C . MET B 1 8 ? -2.299 5.383 -7.227 1 97.38 8 MET B C 1
ATOM 789 O O . MET B 1 8 ? -2.74 6.516 -7.027 1 97.38 8 MET B O 1
ATOM 793 N N . ILE B 1 9 ? -1.089 5.051 -6.965 1 97.94 9 ILE B N 1
ATOM 794 C CA . ILE B 1 9 ? -0.037 5.988 -6.582 1 97.94 9 ILE B CA 1
ATOM 795 C C . ILE B 1 9 ? 0.847 6.293 -7.789 1 97.94 9 ILE B C 1
ATOM 797 O O . ILE B 1 9 ? 1.355 5.379 -8.438 1 97.94 9 ILE B O 1
ATOM 801 N N . CYS B 1 10 ? 1 7.535 -8.133 1 97.75 10 CYS B N 1
ATOM 802 C CA . CYS B 1 10 ? 1.864 7.934 -9.242 1 97.75 10 CYS B CA 1
ATOM 803 C C . CYS B 1 10 ? 3.32 8 -8.797 1 97.75 10 CYS B C 1
ATOM 805 O O . CYS B 1 10 ? 3.633 8.609 -7.77 1 97.75 10 CYS B O 1
ATOM 807 N N . LEU B 1 11 ? 4.156 7.391 -9.547 1 97.69 11 LEU B N 1
ATOM 808 C CA . LEU B 1 11 ? 5.57 7.309 -9.203 1 97.69 11 LEU B CA 1
ATOM 809 C C . LEU B 1 11 ? 6.398 8.273 -10.047 1 97.69 11 LEU B C 1
ATOM 811 O O . LEU B 1 11 ? 7.438 7.898 -10.586 1 97.69 11 LEU B O 1
ATOM 815 N N . TRP B 1 12 ? 6.055 9.5 -10.125 1 96.12 12 TRP B N 1
ATOM 816 C CA . TRP B 1 12 ? 6.648 10.508 -10.992 1 96.12 12 TRP B CA 1
ATOM 817 C C . TRP B 1 12 ? 8.008 10.953 -10.469 1 96.12 12 TRP B C 1
ATOM 819 O O . TRP B 1 12 ? 8.781 11.586 -11.188 1 96.12 12 TRP B O 1
ATOM 829 N N . ASP B 1 13 ? 8.359 10.688 -9.227 1 96.38 13 ASP B N 1
ATOM 830 C CA . ASP B 1 13 ? 9.633 11.031 -8.602 1 96.38 13 ASP B CA 1
ATOM 831 C C . ASP B 1 13 ? 10.289 9.797 -7.977 1 96.38 13 ASP B C 1
ATOM 833 O O . ASP B 1 13 ? 9.609 8.984 -7.344 1 96.38 13 ASP B O 1
ATOM 837 N N . ASP B 1 14 ? 11.578 9.727 -8.078 1 95.5 14 ASP B N 1
ATOM 838 C CA . ASP B 1 14 ? 12.32 8.555 -7.641 1 95.5 14 ASP B CA 1
ATOM 839 C C . ASP B 1 14 ? 12.258 8.391 -6.125 1 95.5 14 ASP B C 1
ATOM 841 O O . ASP B 1 14 ? 12.516 7.309 -5.598 1 95.5 14 ASP B O 1
ATOM 845 N N . LYS B 1 15 ? 11.906 9.438 -5.41 1 96.06 15 LYS B N 1
ATOM 846 C CA . LYS B 1 15 ? 11.859 9.414 -3.951 1 96.06 15 LYS B CA 1
ATOM 847 C C . LYS B 1 15 ? 10.57 8.766 -3.455 1 96.06 15 LYS B C 1
ATOM 849 O O . LYS B 1 15 ? 10.5 8.312 -2.311 1 96.06 15 LYS B O 1
ATOM 854 N N . ILE B 1 16 ? 9.57 8.633 -4.199 1 98 16 ILE B N 1
ATOM 855 C CA . ILE B 1 16 ? 8.219 8.305 -3.764 1 98 16 ILE B CA 1
ATOM 856 C C . ILE B 1 16 ? 8.156 6.828 -3.361 1 98 16 ILE B C 1
ATOM 858 O O . ILE B 1 16 ? 7.621 6.492 -2.303 1 98 16 ILE B O 1
ATOM 862 N N . PRO B 1 17 ? 8.773 5.93 -4.098 1 98.44 17 PRO B N 1
ATOM 863 C CA . PRO B 1 17 ? 8.539 4.527 -3.76 1 98.44 17 PRO B CA 1
ATOM 864 C C . PRO B 1 17 ? 8.992 4.176 -2.348 1 98.44 17 PRO B C 1
ATOM 866 O O . PRO B 1 17 ? 8.203 3.664 -1.547 1 98.44 17 PRO B O 1
ATOM 869 N N . VAL B 1 18 ? 10.203 4.496 -2.035 1 98.31 18 VAL B N 1
ATOM 870 C CA . VAL B 1 18 ? 10.734 4.137 -0.723 1 98.31 18 VAL B CA 1
ATOM 871 C C . VAL B 1 18 ? 10.031 4.961 0.357 1 98.31 18 VAL B C 1
ATOM 873 O O . VAL B 1 18 ? 9.578 4.414 1.362 1 98.31 18 VAL B O 1
ATOM 876 N N . MET B 1 19 ? 9.883 6.227 0.153 1 98.44 19 MET B N 1
ATOM 877 C CA . MET B 1 19 ? 9.25 7.094 1.144 1 98.44 19 MET B CA 1
ATOM 878 C C . MET B 1 19 ? 7.824 6.645 1.43 1 98.44 19 MET B C 1
ATOM 880 O O . MET B 1 19 ? 7.41 6.574 2.588 1 98.44 19 MET B O 1
ATOM 884 N N . PHE B 1 20 ? 7.09 6.352 0.365 1 98.81 20 PHE B N 1
ATOM 885 C CA . PHE B 1 20 ? 5.695 5.953 0.523 1 98.81 20 PHE B CA 1
ATOM 886 C C . PHE B 1 20 ? 5.59 4.648 1.306 1 98.81 20 PHE B C 1
ATOM 888 O O . PHE B 1 20 ? 4.762 4.527 2.209 1 98.81 20 PHE B O 1
ATOM 895 N N . LEU B 1 21 ? 6.387 3.682 0.99 1 98.69 21 LEU B N 1
ATOM 896 C CA . LEU B 1 21 ? 6.293 2.393 1.665 1 98.69 21 LEU B CA 1
ATOM 897 C C . LEU B 1 21 ? 6.734 2.506 3.119 1 98.69 21 LEU B C 1
ATOM 899 O O . LEU B 1 21 ? 6.18 1.834 3.994 1 98.69 21 LEU B O 1
ATOM 903 N N . GLU B 1 22 ? 7.707 3.338 3.396 1 98.44 22 GLU B N 1
ATOM 904 C CA . GLU B 1 22 ? 8.062 3.5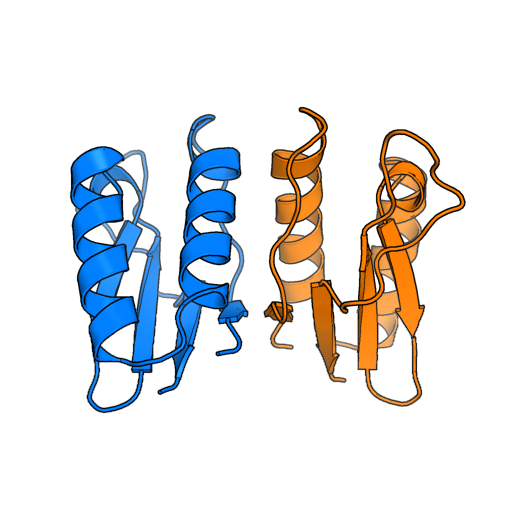96 4.789 1 98.44 22 GLU B CA 1
ATOM 905 C C . GLU B 1 22 ? 6.906 4.254 5.539 1 98.44 22 GLU B C 1
ATOM 907 O O . GLU B 1 22 ? 6.668 3.953 6.711 1 98.44 22 GLU B O 1
ATOM 912 N N . PHE B 1 23 ? 6.258 5.109 4.832 1 98.88 23 PHE B N 1
ATOM 913 C CA . PHE B 1 23 ? 5.105 5.777 5.43 1 98.88 23 PHE B CA 1
ATOM 914 C C . PHE B 1 23 ? 3.986 4.781 5.703 1 98.8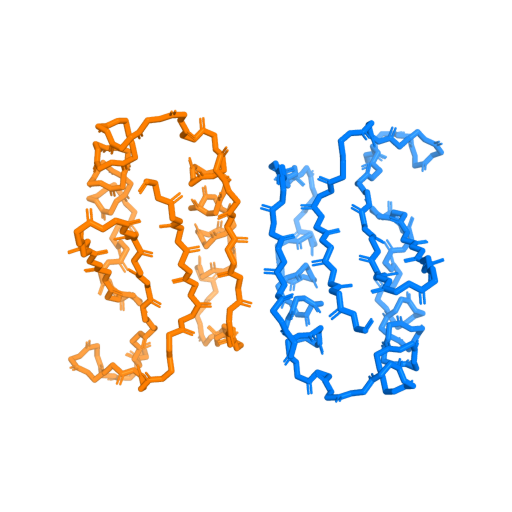8 23 PHE B C 1
ATOM 916 O O . PHE B 1 23 ? 3.395 4.789 6.785 1 98.88 23 PHE B O 1
ATOM 923 N N . VAL B 1 24 ? 3.736 3.947 4.758 1 98.62 24 VAL B N 1
ATOM 924 C CA . VAL B 1 24 ? 2.719 2.916 4.926 1 98.62 24 VAL B CA 1
ATOM 925 C C . VAL B 1 24 ? 3.092 2.008 6.094 1 98.62 24 VAL B C 1
ATOM 927 O O . VAL B 1 24 ? 2.234 1.644 6.906 1 98.62 24 VAL B O 1
ATOM 930 N N . ASN B 1 25 ? 4.34 1.673 6.223 1 98.19 25 ASN B N 1
ATOM 931 C CA . ASN B 1 25 ? 4.793 0.857 7.344 1 98.19 25 ASN B CA 1
ATOM 932 C C . ASN B 1 25 ? 4.531 1.547 8.68 1 98.19 25 ASN B C 1
ATOM 934 O O . ASN B 1 25 ? 4.109 0.904 9.641 1 98.19 25 ASN B O 1
ATOM 938 N N . LEU B 1 26 ? 4.789 2.777 8.672 1 98.06 26 LEU B N 1
ATOM 939 C CA . LEU B 1 26 ? 4.531 3.557 9.875 1 98.06 26 LEU B CA 1
ATOM 940 C C . LEU B 1 26 ? 3.049 3.521 10.234 1 98.06 26 LEU B C 1
ATOM 942 O O . LEU B 1 26 ? 2.695 3.346 11.406 1 98.06 26 LEU B O 1
ATOM 946 N N . LEU B 1 27 ? 2.189 3.705 9.234 1 98.31 27 LEU B N 1
ATOM 947 C CA . LEU B 1 27 ? 0.747 3.674 9.445 1 98.31 27 LEU B CA 1
ATOM 948 C C . LEU B 1 27 ? 0.307 2.318 9.992 1 98.31 27 LEU B C 1
ATOM 950 O O . LEU B 1 27 ? -0.538 2.246 10.883 1 98.31 27 LEU B O 1
ATOM 954 N N . THR B 1 28 ? 0.876 1.286 9.477 1 96.88 28 THR B N 1
ATOM 955 C CA . THR B 1 28 ? 0.499 -0.073 9.852 1 96.88 28 THR B CA 1
ATOM 956 C C . THR B 1 28 ? 0.94 -0.383 11.273 1 96.88 28 THR B C 1
ATOM 958 O O . THR B 1 28 ? 0.32 -1.201 11.961 1 96.88 28 THR B O 1
ATOM 961 N N . LEU B 1 29 ? 1.94 0.249 11.766 1 95.38 29 LEU B N 1
ATOM 962 C CA . LEU B 1 29 ? 2.51 -0.038 13.078 1 95.38 29 LEU B CA 1
ATOM 963 C C . LEU B 1 29 ? 1.771 0.729 14.172 1 95.38 29 LEU B C 1
ATOM 965 O O . LEU B 1 29 ? 1.892 0.401 15.352 1 95.38 29 LEU B O 1
ATOM 969 N N . ALA B 1 30 ? 1.102 1.77 13.742 1 95.5 30 ALA B N 1
ATOM 970 C CA . ALA B 1 30 ? 0.371 2.561 14.734 1 95.5 30 ALA B CA 1
ATOM 971 C C . ALA B 1 30 ? -0.769 1.755 15.352 1 95.5 30 ALA B C 1
ATOM 973 O O . ALA B 1 30 ? -1.506 1.067 14.641 1 95.5 30 ALA B O 1
ATOM 974 N N . THR B 1 31 ? -0.951 1.879 16.688 1 93.88 31 THR B N 1
ATOM 975 C CA . THR B 1 31 ? -1.952 1.08 17.375 1 93.88 31 THR B CA 1
ATOM 976 C C . THR B 1 31 ? -3.016 1.975 18.016 1 93.88 31 THR B C 1
ATOM 978 O O . THR B 1 31 ? -3.986 1.481 18.594 1 93.88 31 THR B O 1
ATOM 981 N N . SER B 1 32 ? -2.865 3.277 17.984 1 95.56 32 SER B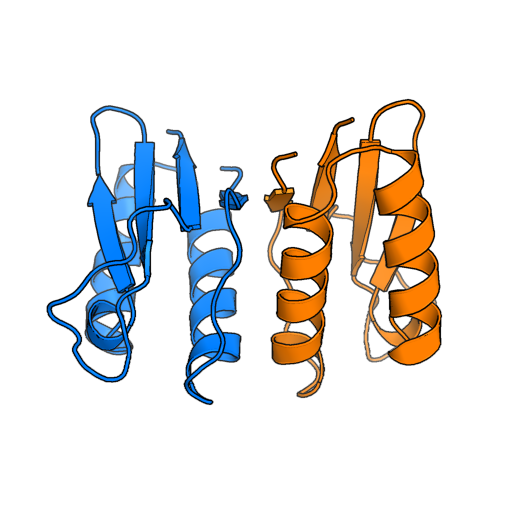 N 1
ATOM 982 C CA . SER B 1 32 ? -3.824 4.25 18.5 1 95.56 32 SER B CA 1
ATOM 983 C C . SER B 1 32 ? -3.855 5.504 17.625 1 95.56 32 SER B C 1
ATOM 985 O O . SER B 1 32 ? -2.906 5.777 16.891 1 95.56 32 SER B O 1
ATOM 987 N N . GLU B 1 33 ? -4.945 6.172 17.703 1 96.75 33 GLU B N 1
ATOM 988 C CA . GLU B 1 33 ? -5.082 7.434 16.984 1 96.75 33 GLU B CA 1
ATOM 989 C C . GLU B 1 33 ? -3.977 8.414 17.375 1 96.75 33 GLU B C 1
ATOM 991 O O . GLU B 1 33 ? -3.395 9.078 16.5 1 96.75 33 GLU B O 1
ATOM 996 N N . GLU B 1 34 ? -3.695 8.5 18.672 1 96.94 34 GLU B N 1
ATOM 997 C CA . GLU B 1 34 ? -2.676 9.422 19.172 1 96.94 34 GLU B CA 1
ATOM 998 C C . GLU B 1 34 ? -1.306 9.086 18.578 1 96.94 34 GLU B C 1
ATOM 1000 O O . GLU B 1 34 ? -0.6 9.977 18.094 1 96.94 34 GLU B O 1
ATOM 1005 N N . GLN B 1 35 ? -0.921 7.871 18.625 1 97.38 35 GLN B N 1
ATOM 1006 C CA . GLN B 1 35 ? 0.348 7.441 18.047 1 97.38 35 GLN B CA 1
ATOM 1007 C C . GLN B 1 35 ? 0.392 7.715 16.547 1 97.38 35 GLN B C 1
ATOM 1009 O O . GLN B 1 35 ? 1.419 8.148 16.031 1 97.38 35 GLN B O 1
ATOM 1014 N N . LEU B 1 36 ? -0.725 7.449 15.883 1 97.94 36 LEU B N 1
ATOM 1015 C CA . LEU B 1 36 ? -0.809 7.688 14.445 1 97.94 36 LEU B CA 1
ATOM 1016 C C . LEU B 1 36 ? -0.544 9.156 14.117 1 97.94 36 LEU B C 1
ATOM 1018 O O . LEU B 1 36 ? 0.305 9.469 13.281 1 97.94 36 LEU B O 1
ATOM 1022 N N . ARG B 1 37 ? -1.205 10.047 14.805 1 97.75 37 ARG B N 1
ATOM 1023 C CA . ARG B 1 37 ? -1.075 11.477 14.547 1 97.75 37 ARG B CA 1
ATOM 1024 C C . ARG B 1 37 ? 0.354 11.953 14.797 1 97.75 37 ARG B C 1
ATOM 1026 O O . ARG B 1 37 ? 0.913 12.695 13.992 1 97.75 37 ARG B O 1
ATOM 1033 N N . ARG B 1 38 ? 0.941 11.5 15.859 1 97.69 38 ARG B N 1
ATOM 1034 C CA . ARG B 1 38 ? 2.311 11.883 16.188 1 97.69 38 ARG B CA 1
ATOM 1035 C C . ARG B 1 38 ? 3.295 11.352 15.156 1 97.69 38 ARG B C 1
ATOM 1037 O O . ARG B 1 38 ? 4.168 12.094 14.688 1 97.69 38 ARG B O 1
ATOM 1044 N N . SER B 1 39 ? 3.162 10.102 14.812 1 97.75 39 SER B N 1
ATOM 1045 C CA . SER B 1 39 ? 4.074 9.461 13.867 1 97.75 39 SER B CA 1
ATOM 1046 C C . SER B 1 39 ? 3.977 10.102 12.484 1 97.75 39 SER B C 1
ATOM 1048 O O . SER B 1 39 ? 4.992 10.289 11.812 1 97.75 39 SER B O 1
ATOM 1050 N N . VAL B 1 40 ? 2.736 10.461 12.086 1 98.38 40 VAL B N 1
ATOM 1051 C CA . VAL B 1 40 ? 2.541 11.094 10.789 1 98.38 40 VAL B CA 1
ATOM 1052 C C . VAL B 1 40 ? 3.213 12.469 10.781 1 98.38 40 VAL B C 1
ATOM 1054 O O . VAL B 1 40 ? 3.924 12.812 9.828 1 98.38 40 VAL B O 1
ATOM 1057 N N . LYS B 1 41 ? 3.008 13.25 11.812 1 98 41 LYS B N 1
ATOM 1058 C CA . LYS B 1 41 ? 3.619 14.57 11.914 1 98 41 LYS B CA 1
ATOM 1059 C C . LYS B 1 41 ? 5.141 14.477 11.844 1 98 41 LYS B C 1
ATOM 1061 O O . LYS B 1 41 ? 5.773 15.195 11.062 1 98 41 LYS B O 1
ATOM 1066 N N . ASP B 1 42 ? 5.707 13.547 12.609 1 98.25 42 ASP B N 1
ATOM 1067 C CA . ASP B 1 42 ? 7.156 13.375 12.633 1 98.25 42 ASP B CA 1
ATOM 1068 C C . ASP B 1 42 ? 7.684 12.953 11.266 1 98.25 42 ASP B C 1
ATOM 1070 O O . ASP B 1 42 ? 8.719 13.461 10.812 1 98.25 42 ASP B O 1
ATOM 1074 N N . PHE B 1 43 ? 7.016 12.031 10.664 1 98.69 43 PHE B N 1
ATOM 1075 C CA . PHE B 1 43 ? 7.422 11.531 9.352 1 98.69 43 PHE B CA 1
ATOM 1076 C C . PHE B 1 43 ? 7.359 12.641 8.312 1 98.69 43 PHE B C 1
ATOM 1078 O O . PHE B 1 43 ? 8.266 12.789 7.492 1 98.69 43 PHE B O 1
ATOM 1085 N N . ALA B 1 44 ? 6.273 13.406 8.336 1 98 44 ALA B N 1
ATOM 1086 C CA . ALA B 1 44 ? 6.066 14.469 7.355 1 98 44 ALA B CA 1
ATOM 1087 C C . ALA B 1 44 ? 7.176 15.516 7.441 1 98 44 ALA B C 1
ATOM 1089 O O . ALA B 1 44 ? 7.684 15.977 6.418 1 98 44 ALA B O 1
ATOM 1090 N N . GLU B 1 45 ? 7.543 15.883 8.609 1 97.56 45 GLU B N 1
ATOM 1091 C CA . GLU B 1 45 ? 8.602 16.875 8.812 1 97.56 45 GLU B CA 1
ATOM 1092 C C . GLU B 1 45 ? 9.953 16.312 8.383 1 97.56 45 GLU B C 1
ATOM 1094 O O . GLU B 1 45 ? 10.719 17 7.688 1 97.56 45 GLU B O 1
ATOM 1099 N N . LYS B 1 46 ? 10.219 15.109 8.758 1 97.81 46 LYS B N 1
ATOM 1100 C CA . LYS B 1 46 ? 11.523 14.492 8.523 1 97.81 46 LYS B CA 1
ATOM 1101 C C . LYS B 1 46 ? 11.742 14.219 7.039 1 97.81 46 LYS B C 1
ATOM 1103 O O . LYS B 1 46 ? 12.867 14.344 6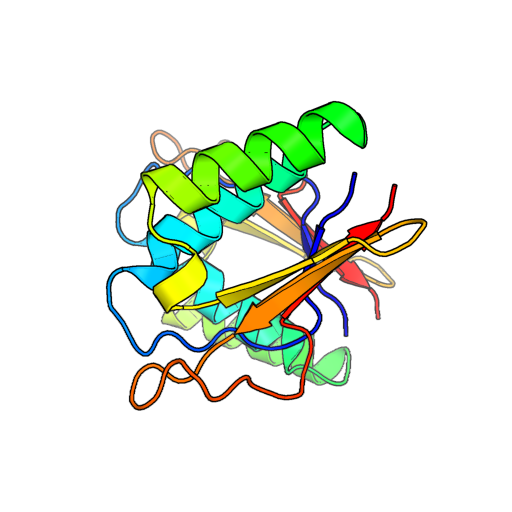.539 1 97.81 46 LYS B O 1
ATOM 1108 N N . HIS B 1 47 ? 10.633 13.859 6.352 1 97.69 47 HIS B N 1
ATOM 1109 C CA . HIS B 1 47 ? 10.812 13.352 4.996 1 97.69 47 HIS B CA 1
ATOM 1110 C C . HIS B 1 47 ? 10.211 14.305 3.971 1 97.69 47 HIS B C 1
ATOM 1112 O O . HIS B 1 47 ? 10.133 13.977 2.783 1 97.69 47 HIS B O 1
ATOM 1118 N N . GLU B 1 48 ? 9.664 15.43 4.363 1 95.88 48 GLU B N 1
ATOM 1119 C CA . GLU B 1 48 ? 9.023 16.406 3.486 1 95.88 48 GLU B CA 1
ATOM 1120 C C . GLU B 1 48 ? 7.879 15.781 2.703 1 95.88 48 GLU B C 1
ATOM 1122 O O . GLU B 1 48 ? 7.793 15.93 1.483 1 95.88 48 GLU B O 1
ATOM 1127 N N . LEU B 1 49 ? 7.051 15.07 3.438 1 97.31 49 LEU B N 1
ATOM 1128 C CA . LEU B 1 49 ? 5.902 14.367 2.865 1 97.31 49 LEU B CA 1
ATOM 1129 C C . LEU B 1 49 ? 5.027 15.328 2.064 1 97.31 49 LEU B C 1
ATOM 1131 O O . LEU B 1 49 ? 4.461 14.953 1.04 1 97.31 49 LEU B O 1
ATOM 1135 N N . ASP B 1 50 ? 5.02 16.594 2.395 1 94.94 50 ASP B N 1
ATOM 1136 C CA . ASP B 1 50 ? 4.129 17.594 1.828 1 94.94 50 ASP B CA 1
ATOM 1137 C C . ASP B 1 50 ? 4.527 17.938 0.395 1 94.94 50 ASP B C 1
ATOM 1139 O O . ASP B 1 50 ? 3.746 18.547 -0.344 1 94.94 50 ASP B O 1
ATOM 1143 N N . ARG B 1 51 ? 5.629 17.594 0.05 1 95.25 51 ARG B N 1
ATOM 1144 C CA . ARG B 1 51 ? 6.066 17.844 -1.319 1 95.25 51 ARG B CA 1
ATOM 1145 C C . ARG B 1 51 ? 5.297 16.969 -2.307 1 95.25 51 ARG B C 1
ATOM 1147 O O . ARG B 1 51 ? 5.09 17.359 -3.457 1 95.25 51 ARG B O 1
ATOM 1154 N N . PHE B 1 52 ? 4.828 15.836 -1.841 1 97.69 52 PHE B N 1
ATOM 1155 C CA . PHE B 1 52 ? 4.285 14.859 -2.775 1 97.69 52 PHE B CA 1
ATOM 1156 C C . PHE B 1 52 ? 2.84 14.523 -2.43 1 97.69 52 PHE B C 1
ATOM 1158 O O . PHE B 1 52 ? 2.1 14 -3.27 1 97.69 52 PHE B O 1
ATOM 1165 N N . PHE B 1 53 ? 2.508 14.766 -1.116 1 98.25 53 PHE B N 1
ATOM 1166 C CA . PHE B 1 53 ? 1.198 14.32 -0.656 1 98.25 53 PHE B CA 1
ATOM 1167 C C . PHE B 1 53 ? 0.546 15.375 0.233 1 98.25 53 PHE B C 1
ATOM 1169 O O . PHE B 1 53 ? 1.238 16.125 0.922 1 98.25 53 PHE B O 1
ATOM 1176 N N . LEU B 1 54 ? -0.723 15.398 0.154 1 98.25 54 LEU B N 1
ATOM 1177 C CA . LEU B 1 54 ? -1.569 16.094 1.114 1 98.25 54 LEU B CA 1
ATOM 1178 C C . LEU B 1 54 ? -2.281 15.109 2.031 1 98.25 54 LEU B C 1
ATOM 1180 O O . LEU B 1 54 ? -2.842 14.117 1.563 1 98.25 54 LEU B O 1
ATOM 1184 N N . TYR B 1 55 ? -2.199 15.359 3.309 1 98.44 55 TYR B N 1
ATOM 1185 C CA . TYR B 1 55 ? -2.85 14.438 4.23 1 98.44 55 TYR B CA 1
ATOM 1186 C C . TYR B 1 55 ? -3.686 15.195 5.258 1 98.44 55 TYR B C 1
ATOM 1188 O O . TYR B 1 55 ? -3.555 16.422 5.398 1 98.44 55 TYR B O 1
ATOM 1196 N N . GLY B 1 56 ? -4.566 14.43 5.883 1 98.06 56 GLY B N 1
ATOM 1197 C CA . GLY B 1 56 ? -5.402 15 6.926 1 98.06 56 GLY B CA 1
ATOM 1198 C C . GLY B 1 56 ? -6.098 13.953 7.777 1 98.06 56 GLY B C 1
ATOM 1199 O O . GLY B 1 56 ? -5.906 12.758 7.574 1 98.06 56 GLY B O 1
ATOM 1200 N N . PHE B 1 57 ? -6.812 14.469 8.797 1 98 57 PHE B N 1
ATOM 1201 C CA . PHE B 1 57 ? -7.547 13.625 9.742 1 98 57 PHE B CA 1
ATOM 1202 C C . PHE B 1 57 ? -9.016 14.031 9.797 1 98 57 PHE B C 1
ATOM 1204 O O . PHE B 1 57 ? -9.328 15.219 9.891 1 98 57 PHE B O 1
ATOM 1211 N N . GLY B 1 58 ? -9.867 13.086 9.57 1 95.62 58 GLY B N 1
ATOM 1212 C CA . GLY B 1 58 ? -11.266 13.258 9.922 1 95.62 58 GLY B CA 1
ATOM 1213 C C . GLY B 1 58 ? -11.586 12.805 11.328 1 95.62 58 GLY B C 1
ATOM 1214 O O . GLY B 1 58 ? -10.68 12.609 12.141 1 95.62 58 GLY B O 1
ATOM 1215 N N . SER B 1 59 ? -12.844 12.695 11.633 1 95.56 59 SER B N 1
ATOM 1216 C CA . SER B 1 59 ? -13.258 12.297 12.977 1 95.56 59 SER B CA 1
ATOM 1217 C C . SER B 1 59 ? -12.789 10.891 13.305 1 95.56 59 SER B C 1
ATOM 1219 O O . SER B 1 59 ? -12.398 10.609 14.438 1 95.56 59 SER B O 1
ATOM 1221 N N . HIS B 1 60 ? -12.781 10 12.297 1 95.5 60 HIS B N 1
ATOM 1222 C CA . HIS B 1 60 ? -12.492 8.609 12.602 1 95.5 60 HIS B CA 1
ATOM 1223 C C . HIS B 1 60 ? -11.5 8.016 11.609 1 95.5 60 HIS B C 1
ATOM 1225 O O . HIS B 1 60 ? -11.375 6.797 11.5 1 95.5 60 HIS B O 1
ATOM 1231 N N . HIS B 1 61 ? -10.875 8.891 10.82 1 96.94 61 HIS B N 1
ATOM 1232 C CA . HIS B 1 61 ? -9.977 8.305 9.828 1 96.94 61 HIS B CA 1
ATOM 1233 C C . HIS B 1 61 ? -8.875 9.281 9.438 1 96.94 61 HIS B C 1
ATOM 1235 O O . HIS B 1 61 ? -9.008 10.492 9.641 1 96.94 61 HIS B O 1
ATOM 1241 N N . PHE B 1 62 ? -7.727 8.75 9 1 98.56 62 PHE B N 1
ATOM 1242 C CA . PHE B 1 62 ? -6.641 9.414 8.289 1 98.56 62 PHE B CA 1
ATOM 1243 C C . PHE B 1 62 ? -6.801 9.242 6.781 1 98.56 62 PHE B C 1
ATOM 1245 O O . PHE B 1 62 ? -7.215 8.18 6.309 1 98.56 62 PHE B O 1
ATOM 1252 N N . TYR B 1 63 ? -6.453 10.352 5.973 1 98.62 63 TYR B N 1
ATOM 1253 C CA . TYR B 1 63 ? -6.508 10.234 4.52 1 98.62 63 TYR B CA 1
ATOM 1254 C C . TYR B 1 63 ? -5.289 10.875 3.873 1 98.62 63 TYR B C 1
ATOM 1256 O O . TYR B 1 63 ? -4.652 11.75 4.465 1 98.62 63 TYR B O 1
ATOM 1264 N N . LEU B 1 64 ? -4.957 10.445 2.688 1 98.75 64 LEU B N 1
ATOM 1265 C CA . LEU B 1 64 ? -3.801 10.906 1.924 1 98.75 64 LEU B CA 1
ATOM 1266 C C . LEU B 1 64 ? -4.16 11.094 0.454 1 98.75 64 LEU B C 1
ATOM 1268 O O . LEU B 1 64 ? -4.77 10.211 -0.157 1 98.75 64 LEU B O 1
ATOM 1272 N N . HIS B 1 65 ? -3.859 12.234 -0.145 1 98.62 65 HIS B N 1
ATOM 1273 C CA . HIS B 1 65 ? -3.947 12.539 -1.569 1 98.62 65 HIS B CA 1
ATOM 1274 C C . HIS B 1 65 ? -2.566 12.789 -2.166 1 98.62 65 HIS B C 1
ATOM 1276 O O . HIS B 1 65 ? -1.638 13.18 -1.452 1 98.62 65 HIS B O 1
ATOM 1282 N N . GLN B 1 66 ? -2.439 12.555 -3.35 1 98.44 66 GLN B N 1
ATOM 1283 C CA . GLN B 1 66 ? -1.153 12.805 -3.994 1 98.44 66 GLN B CA 1
ATOM 1284 C C . GLN B 1 66 ? -1.134 14.172 -4.676 1 98.44 66 GLN B C 1
ATOM 1286 O O . GLN B 1 66 ? -2.107 14.562 -5.324 1 98.44 66 GLN B O 1
ATOM 1291 N N . ARG B 1 67 ? -0.069 14.852 -4.574 1 97.69 67 ARG B N 1
ATOM 1292 C CA . ARG B 1 67 ? 0.155 16.109 -5.273 1 97.69 67 ARG B CA 1
ATOM 1293 C C . ARG B 1 67 ? 0.809 15.867 -6.633 1 97.69 67 ARG B C 1
ATOM 1295 O O . ARG B 1 67 ? 1.526 14.883 -6.816 1 97.69 67 ARG B O 1
ATOM 1302 N N . TYR B 1 68 ? 0.543 16.859 -7.531 1 95.5 68 TYR B N 1
ATOM 1303 C CA . TYR B 1 68 ? 1.295 16.859 -8.781 1 95.5 68 TYR B CA 1
ATOM 1304 C C . TYR B 1 68 ? 2.738 17.297 -8.547 1 95.5 68 TYR B C 1
ATOM 1306 O O . TYR B 1 68 ? 2.998 18.266 -7.828 1 95.5 68 TYR B O 1
ATOM 1314 N N . THR B 1 69 ? 3.596 16.531 -9.094 1 89.88 69 THR B N 1
ATOM 1315 C CA . THR B 1 69 ? 5 16.875 -8.914 1 89.88 69 THR B CA 1
ATOM 1316 C C . THR B 1 69 ? 5.332 18.172 -9.641 1 89.88 69 THR B C 1
ATOM 1318 O O . THR B 1 69 ? 6.219 18.922 -9.219 1 89.88 69 THR B O 1
ATOM 1321 N N . SER B 1 70 ? 4.68 18.469 -10.812 1 89 70 SER B N 1
ATOM 1322 C CA . SER B 1 70 ? 4.914 19.672 -11.602 1 89 70 SER B CA 1
ATOM 1323 C C . SER B 1 70 ? 4.398 20.922 -10.891 1 89 70 SER B C 1
ATOM 1325 O O . SER B 1 70 ? 4.93 22.016 -11.07 1 89 70 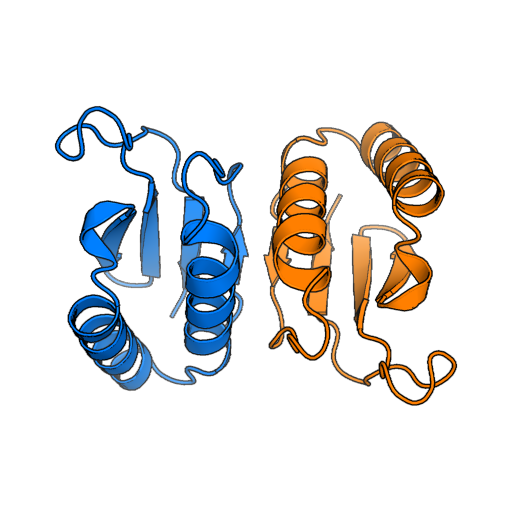SER B O 1
ATOM 1327 N N . ASP B 1 71 ? 3.328 20.766 -10.086 1 92.19 71 ASP B N 1
ATOM 1328 C CA . ASP B 1 71 ? 2.734 21.844 -9.289 1 92.19 71 ASP B CA 1
ATOM 1329 C C . ASP B 1 71 ? 2.184 21.297 -7.973 1 92.19 71 ASP B C 1
ATOM 1331 O O . ASP B 1 71 ? 1.035 20.859 -7.906 1 92.19 71 ASP B O 1
ATOM 1335 N N . PRO B 1 72 ? 2.924 21.453 -6.926 1 86.25 72 PRO B N 1
ATOM 1336 C CA . PRO B 1 72 ? 2.549 20.828 -5.652 1 86.25 72 PRO B CA 1
ATOM 1337 C C . PRO B 1 72 ? 1.31 21.469 -5.031 1 86.25 72 PRO B C 1
ATOM 1339 O O . PRO B 1 72 ? 0.739 20.922 -4.086 1 86.25 72 PRO B O 1
ATOM 1342 N N . GLU B 1 73 ? 0.88 22.562 -5.5 1 92.69 73 GLU B N 1
ATOM 1343 C CA . GLU B 1 73 ? -0.359 23.141 -5.008 1 92.69 73 GLU B CA 1
ATOM 1344 C C . GLU B 1 73 ? -1.579 22.438 -5.578 1 92.69 73 GLU B C 1
ATOM 1346 O O . GLU B 1 73 ? -2.695 22.594 -5.082 1 92.69 73 GLU B O 1
ATOM 1351 N N . MET B 1 74 ? -1.354 21.656 -6.605 1 95.31 74 MET B N 1
ATOM 1352 C CA . MET B 1 74 ? -2.422 20.875 -7.219 1 95.31 74 MET B CA 1
ATOM 1353 C C . MET B 1 74 ? -2.479 19.469 -6.625 1 95.31 74 MET B C 1
ATOM 1355 O O . MET B 1 74 ? -1.46 18.781 -6.551 1 95.31 74 MET B O 1
ATOM 1359 N N . VAL B 1 75 ? -3.645 19.078 -6.176 1 97.25 75 VAL B N 1
ATOM 1360 C CA . VAL B 1 75 ? -3.873 17.812 -5.5 1 97.25 75 VAL B CA 1
ATOM 1361 C C . VAL B 1 75 ? -4.781 16.938 -6.355 1 97.25 75 VAL B C 1
ATOM 1363 O O . VAL B 1 75 ? -5.797 17.391 -6.875 1 97.25 75 VAL B O 1
ATOM 1366 N N . MET B 1 76 ? -4.387 15.742 -6.5 1 96.81 76 MET B N 1
ATOM 1367 C CA . MET B 1 76 ? -5.227 14.789 -7.23 1 96.81 76 MET B CA 1
ATOM 1368 C C . MET B 1 76 ? -6.523 14.523 -6.477 1 96.81 76 MET B C 1
ATOM 1370 O O . MET B 1 76 ? -6.527 14.438 -5.246 1 96.81 76 MET B O 1
ATOM 1374 N N . ARG B 1 77 ? -7.566 14.398 -7.215 1 96.19 77 ARG B N 1
ATOM 1375 C CA . ARG B 1 77 ? -8.914 14.312 -6.66 1 96.19 77 ARG B CA 1
ATOM 1376 C C . ARG B 1 77 ? -9.086 13.023 -5.855 1 96.19 77 ARG B C 1
ATOM 1378 O O . ARG B 1 77 ? -9.68 13.047 -4.773 1 96.19 77 ARG B O 1
ATOM 1385 N N . ASN B 1 78 ? -8.609 11.875 -6.395 1 96.19 78 ASN B N 1
ATOM 1386 C CA . ASN B 1 78 ? -8.82 10.586 -5.738 1 96.19 78 ASN B CA 1
ATOM 1387 C C . ASN B 1 78 ? -7.949 10.438 -4.5 1 96.19 78 ASN B C 1
ATOM 1389 O O . ASN B 1 78 ? -6.766 10.773 -4.523 1 96.19 78 ASN B O 1
ATOM 1393 N N . ARG B 1 79 ? -8.609 9.969 -3.459 1 97.31 79 ARG B N 1
ATOM 1394 C CA . ARG B 1 79 ? -7.875 9.602 -2.254 1 97.31 79 ARG B CA 1
ATOM 1395 C C . ARG B 1 79 ? -6.984 8.383 -2.508 1 97.31 79 ARG B C 1
ATOM 1397 O O . ARG B 1 79 ? -7.43 7.391 -3.078 1 97.31 79 ARG B O 1
ATOM 1404 N N . VAL B 1 80 ? -5.676 8.547 -2.115 1 98.19 80 VAL B N 1
ATOM 1405 C CA . VAL B 1 80 ? -4.734 7.449 -2.322 1 98.19 80 VAL B CA 1
ATOM 1406 C C . VAL B 1 80 ? -4.977 6.359 -1.277 1 98.19 80 VAL B C 1
ATOM 1408 O O . VAL B 1 80 ? -5.086 5.18 -1.617 1 98.19 80 VAL B O 1
ATOM 1411 N N . LEU B 1 81 ? -4.988 6.746 0.011 1 98.44 81 LEU B N 1
ATOM 1412 C CA . LEU B 1 81 ? -5.16 5.75 1.066 1 98.44 81 LEU B CA 1
ATOM 1413 C C . LEU B 1 81 ? -5.879 6.352 2.268 1 98.44 81 LEU B C 1
ATOM 1415 O O . LEU B 1 81 ? -5.965 7.574 2.396 1 98.44 81 LEU B O 1
ATOM 1419 N N . SER B 1 82 ? -6.414 5.484 3.084 1 98.12 82 SER B N 1
ATOM 1420 C CA . SER B 1 82 ? -7.051 5.867 4.344 1 98.12 82 SER B CA 1
ATOM 1421 C C . SER B 1 82 ? -6.754 4.852 5.441 1 98.12 82 SER B C 1
ATOM 1423 O O . SER B 1 82 ? -6.402 3.705 5.152 1 98.12 82 SER B O 1
ATOM 1425 N N . VAL B 1 83 ? -6.793 5.328 6.656 1 97.94 83 VAL B N 1
ATOM 1426 C CA . VAL B 1 83 ? -6.699 4.52 7.863 1 97.94 83 VAL B CA 1
ATOM 1427 C C . VAL B 1 83 ? -7.848 4.859 8.812 1 97.94 83 VAL B C 1
ATOM 1429 O O . VAL B 1 83 ? -8.055 6.027 9.148 1 97.94 83 VAL B O 1
ATOM 1432 N N . HIS B 1 84 ? -8.57 3.885 9.234 1 96.12 84 HIS B N 1
ATOM 1433 C CA . HIS B 1 84 ? -9.688 4.152 10.133 1 96.12 84 HIS B CA 1
ATOM 1434 C C . HIS B 1 84 ? -9.336 3.812 11.578 1 96.12 84 HIS B C 1
ATOM 1436 O O . HIS B 1 84 ? -8.758 2.76 11.844 1 96.12 84 HIS B O 1
ATOM 1442 N N . PHE B 1 85 ? -9.648 4.711 12.523 1 94.19 85 PHE B N 1
ATOM 1443 C CA . PHE B 1 85 ? -9.422 4.496 13.953 1 94.19 85 PHE B CA 1
ATOM 1444 C C . PHE B 1 85 ? -10.672 4.848 14.75 1 94.19 85 PHE B C 1
ATOM 1446 O O . PHE B 1 85 ? -11.523 5.609 14.281 1 94.19 85 PHE B O 1
#

Solvent-accessible surface area (backbone atoms only — not comparable to full-atom values): 9219 Å² total; per-residue (Å²): 73,52,35,33,36,63,40,64,78,84,72,88,47,89,64,44,38,56,52,49,52,54,49,51,32,51,55,33,66,25,86,44,65,69,54,39,55,53,50,49,53,52,48,32,68,75,64,50,42,64,58,45,32,48,71,52,72,60,96,47,32,38,41,33,25,41,27,35,83,94,44,55,88,43,64,49,86,63,52,28,34,37,35,66,96,79,52,35,34,36,62,41,64,78,84,73,88,46,89,63,44,40,56,53,49,52,54,48,50,32,53,56,36,66,25,85,46,66,67,54,38,55,52,51,48,53,53,46,32,68,76,65,50,43,65,59,45,31,48,70,52,71,61,97,47,32,38,41,32,24,42,27,36,83,94,42,55,90,42,63,48,86,62,52,28,33,38,34,62,95